Protein AF-A0AAW0WBK1-F1 (afdb_monomer)

Radius of gyration: 36.2 Å; Cα contacts (8 Å, |Δi|>4): 19; chains: 1; bounding box: 70×28×109 Å

Mean predicted aligned error: 14.18 Å

Solvent-accessible surface area (backbone atoms only — not comparable to full-atom values): 8468 Å² total; per-residue (Å²): 138,96,81,86,85,88,72,57,66,74,59,48,53,53,55,42,64,73,46,59,70,75,63,34,62,68,59,75,86,72,95,71,82,90,72,91,81,81,91,76,88,88,74,66,88,89,47,86,56,54,65,57,52,53,52,51,53,50,50,36,51,74,75,38,51,56,56,50,49,44,42,75,76,69,56,74,80,75,75,64,72,72,77,72,66,79,63,74,49,70,69,66,56,46,57,57,53,52,53,50,53,54,52,52,52,51,52,53,50,53,52,50,51,51,54,53,53,51,50,53,57,68,73,52,86,83,80,89,85,130

pLDDT: mean 79.55, std 15.07, range [40.72, 96.88]

Organism: Cherax quadricarinatus (NCBI:txid27406)

Structure (mmCIF, N/CA/C/O backbone):
data_AF-A0AAW0WBK1-F1
#
_entry.id   AF-A0AAW0WBK1-F1
#
loop_
_atom_site.group_PDB
_atom_site.id
_atom_site.type_symbol
_atom_site.label_atom_id
_atom_site.label_alt_id
_atom_site.label_comp_id
_atom_site.label_asym_id
_atom_site.label_entity_id
_atom_site.label_seq_id
_atom_site.pdbx_PDB_ins_code
_atom_site.Cartn_x
_atom_site.Cartn_y
_atom_site.Cartn_z
_atom_site.occupancy
_atom_site.B_iso_or_equiv
_atom_site.auth_seq_id
_atom_site.auth_comp_id
_atom_site.auth_asym_id
_atom_site.auth_atom_id
_atom_site.pdbx_PDB_model_num
ATOM 1 N N . GLY A 1 1 ? -14.988 9.216 6.574 1.00 50.09 1 GLY A N 1
ATOM 2 C CA . GLY A 1 1 ? -14.424 9.878 5.380 1.00 50.09 1 GLY A CA 1
ATOM 3 C C . GLY A 1 1 ? -15.377 9.675 4.221 1.00 50.09 1 GLY A C 1
ATOM 4 O O . GLY A 1 1 ? -15.853 8.562 4.069 1.00 50.09 1 GLY A O 1
ATOM 5 N N . LYS A 1 2 ? -15.717 10.738 3.482 1.00 75.69 2 LYS A N 1
ATOM 6 C CA . LYS A 1 2 ? -16.764 10.771 2.433 1.00 75.69 2 LYS A CA 1
ATOM 7 C C . LYS A 1 2 ? -16.200 11.072 1.030 1.00 75.69 2 LYS A C 1
ATOM 9 O O . LYS A 1 2 ? -16.911 11.587 0.179 1.00 75.69 2 LYS A O 1
ATOM 14 N N . TYR A 1 3 ? -14.919 10.801 0.800 1.00 82.50 3 TYR A N 1
ATOM 15 C CA . TYR A 1 3 ? -14.249 11.090 -0.466 1.00 82.50 3 TYR A CA 1
ATOM 16 C C . TYR A 1 3 ? -13.612 9.823 -1.033 1.00 82.50 3 TYR A C 1
ATOM 18 O O . TYR A 1 3 ? -13.116 8.979 -0.287 1.00 82.50 3 TYR A O 1
ATOM 26 N N . VAL A 1 4 ? -13.645 9.709 -2.356 1.00 85.31 4 VAL A N 1
ATOM 27 C CA . VAL A 1 4 ? -13.009 8.648 -3.136 1.00 85.31 4 VAL A CA 1
ATOM 28 C C . VAL A 1 4 ? -12.199 9.331 -4.224 1.00 85.31 4 VAL A C 1
ATOM 30 O O . VAL A 1 4 ? -12.658 10.301 -4.825 1.00 85.31 4 VAL A O 1
ATOM 33 N N . PHE A 1 5 ? -10.996 8.825 -4.464 1.00 85.62 5 PHE A N 1
ATOM 34 C CA . PHE A 1 5 ? -10.133 9.296 -5.536 1.00 85.62 5 PHE A CA 1
ATOM 35 C C . PHE A 1 5 ? -9.965 8.184 -6.561 1.00 85.62 5 PHE A C 1
ATOM 37 O O . PHE A 1 5 ? -9.893 7.008 -6.206 1.00 85.62 5 PHE A O 1
ATOM 44 N N . ILE A 1 6 ? -9.900 8.568 -7.831 1.00 86.75 6 ILE A N 1
ATOM 45 C CA . ILE A 1 6 ? -9.628 7.663 -8.944 1.00 86.75 6 ILE A CA 1
ATOM 46 C C . ILE A 1 6 ? -8.270 8.065 -9.500 1.00 86.75 6 ILE A C 1
ATOM 48 O O . ILE A 1 6 ? -8.035 9.238 -9.789 1.00 86.75 6 ILE A O 1
ATOM 52 N N . GLY A 1 7 ? -7.367 7.101 -9.620 1.00 84.75 7 GLY A N 1
ATOM 53 C CA . GLY A 1 7 ? -6.008 7.340 -10.077 1.00 84.75 7 GLY A CA 1
ATOM 54 C C . GLY A 1 7 ? -5.382 6.082 -10.655 1.00 84.75 7 GLY A C 1
ATOM 55 O O . GLY A 1 7 ? -5.943 4.989 -10.579 1.00 84.75 7 GLY A O 1
ATOM 56 N N . VAL A 1 8 ? -4.216 6.257 -11.268 1.00 85.06 8 VAL A N 1
ATOM 57 C CA . VAL A 1 8 ? -3.432 5.143 -11.796 1.00 85.06 8 VAL A CA 1
ATOM 58 C C . VAL A 1 8 ? -2.745 4.444 -10.627 1.00 85.06 8 VAL A C 1
ATOM 60 O O . VAL A 1 8 ? -1.933 5.065 -9.945 1.00 85.06 8 VAL A O 1
ATOM 63 N N . ASP A 1 9 ? -3.036 3.154 -10.454 1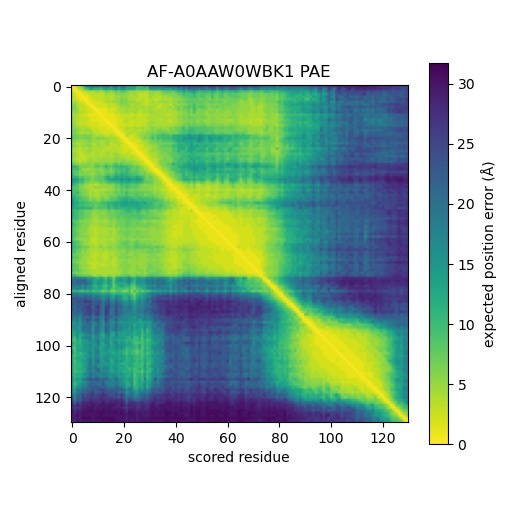.00 81.88 9 ASP A N 1
ATOM 64 C CA . ASP A 1 9 ? -2.541 2.280 -9.379 1.00 81.88 9 ASP A CA 1
ATOM 65 C C . ASP A 1 9 ? -1.079 2.555 -8.985 1.00 81.88 9 ASP A C 1
ATOM 67 O O . ASP A 1 9 ? -0.797 2.955 -7.858 1.00 81.88 9 ASP A O 1
ATOM 71 N N . VAL A 1 10 ? -0.153 2.470 -9.946 1.00 81.44 10 VAL A N 1
ATOM 72 C CA . VAL A 1 10 ? 1.285 2.642 -9.684 1.00 81.44 10 VAL A CA 1
ATOM 73 C C . VAL A 1 10 ? 1.656 4.028 -9.152 1.00 81.44 10 VAL A C 1
ATOM 75 O O . VAL A 1 10 ? 2.483 4.140 -8.248 1.00 81.44 10 VAL A O 1
ATOM 78 N N . ALA A 1 11 ? 1.050 5.089 -9.686 1.00 83.44 11 ALA A N 1
ATOM 79 C CA . ALA A 1 11 ? 1.362 6.458 -9.288 1.00 83.44 11 ALA A CA 1
ATOM 80 C C . ALA A 1 11 ? 0.712 6.783 -7.942 1.00 83.44 11 ALA A C 1
ATOM 82 O O . ALA A 1 11 ? 1.356 7.315 -7.041 1.00 83.44 11 ALA A O 1
ATOM 83 N N . THR A 1 12 ? -0.558 6.419 -7.780 1.00 85.69 12 THR A N 1
ATOM 84 C CA . THR A 1 12 ? -1.310 6.645 -6.548 1.00 85.69 12 THR A CA 1
ATOM 85 C C . THR A 1 12 ? -0.672 5.904 -5.376 1.00 85.69 12 THR A C 1
ATOM 87 O O . THR A 1 12 ? -0.452 6.514 -4.333 1.00 85.69 12 THR A O 1
ATOM 90 N N . ASN A 1 13 ? -0.274 4.643 -5.558 1.00 82.19 13 ASN A N 1
ATOM 91 C CA . ASN A 1 13 ? 0.407 3.865 -4.525 1.00 82.19 13 ASN A CA 1
ATOM 92 C C . ASN A 1 13 ? 1.776 4.477 -4.164 1.00 82.19 13 ASN A C 1
ATOM 94 O O . ASN A 1 13 ? 2.121 4.573 -2.986 1.00 82.19 13 ASN A O 1
ATOM 98 N N . TYR A 1 14 ? 2.521 4.997 -5.148 1.00 84.25 14 TYR A N 1
ATOM 99 C CA . TYR A 1 14 ? 3.769 5.729 -4.899 1.00 84.25 14 TYR A CA 1
ATOM 100 C C . TYR A 1 14 ? 3.554 6.976 -4.023 1.00 84.25 14 TYR A C 1
ATOM 102 O O . TYR A 1 14 ? 4.246 7.147 -3.018 1.00 84.25 14 TYR A O 1
ATOM 110 N N . TYR A 1 15 ? 2.560 7.813 -4.340 1.00 85.38 15 TYR A N 1
ATOM 111 C CA . TYR A 1 15 ? 2.255 9.005 -3.541 1.00 85.38 15 TYR A CA 1
ATOM 112 C C . TYR A 1 15 ? 1.738 8.659 -2.145 1.00 85.38 15 TYR A C 1
ATOM 114 O O . TYR A 1 15 ? 2.207 9.245 -1.172 1.00 85.38 15 TYR A O 1
ATOM 122 N N . ILE A 1 16 ? 0.831 7.683 -2.018 1.00 84.12 16 ILE A N 1
ATOM 123 C CA . ILE A 1 16 ? 0.313 7.221 -0.719 1.00 84.12 16 ILE A CA 1
ATOM 124 C C . ILE A 1 16 ? 1.463 6.761 0.179 1.00 84.12 16 ILE A C 1
ATOM 126 O O . ILE A 1 16 ? 1.472 7.053 1.372 1.00 84.12 16 ILE A O 1
ATOM 130 N N . ARG A 1 17 ? 2.482 6.106 -0.384 1.00 77.44 17 ARG A N 1
ATOM 131 C CA . ARG A 1 17 ? 3.673 5.707 0.375 1.00 77.44 17 ARG A CA 1
ATOM 1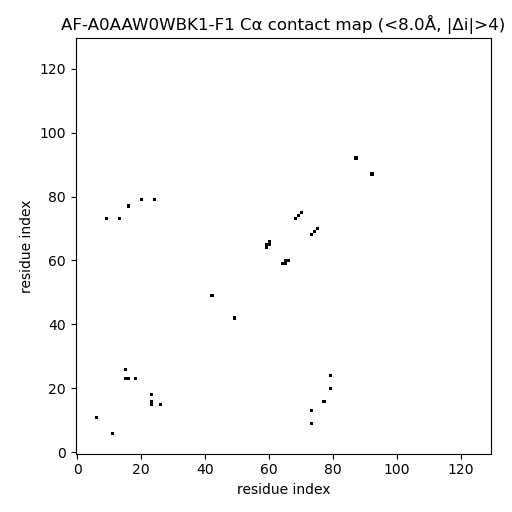32 C C . ARG A 1 17 ? 4.516 6.882 0.845 1.00 77.44 17 ARG A C 1
ATOM 134 O O . ARG A 1 17 ? 5.255 6.722 1.809 1.00 77.44 17 ARG A O 1
ATOM 141 N N . GLN A 1 18 ? 4.461 8.041 0.211 1.00 81.38 18 GLN A N 1
ATOM 142 C CA . GLN A 1 18 ? 5.221 9.198 0.679 1.00 81.38 18 GLN A CA 1
ATOM 143 C C . GLN A 1 18 ? 4.563 9.887 1.890 1.00 81.38 18 GLN A C 1
ATOM 145 O O . GLN A 1 18 ? 5.221 10.662 2.581 1.00 81.38 18 GLN A O 1
ATOM 150 N N . LEU A 1 19 ? 3.292 9.589 2.183 1.00 82.44 19 LEU A N 1
ATOM 151 C CA . LEU A 1 19 ? 2.586 10.126 3.347 1.00 82.44 19 LEU A CA 1
ATOM 152 C C . LEU A 1 19 ? 3.076 9.500 4.665 1.00 82.44 19 LEU A C 1
ATOM 154 O O . LEU A 1 19 ? 3.696 8.434 4.702 1.00 82.44 19 LEU A O 1
ATOM 158 N N . ALA A 1 20 ? 2.740 10.166 5.774 1.00 81.12 20 ALA A N 1
ATOM 159 C CA . ALA A 1 20 ? 2.915 9.619 7.113 1.00 81.12 20 ALA A CA 1
ATOM 160 C C . ALA A 1 20 ? 2.177 8.275 7.262 1.00 81.12 20 ALA A C 1
ATOM 162 O O . ALA A 1 20 ? 1.090 8.083 6.714 1.00 81.12 20 ALA A O 1
ATOM 163 N N . THR A 1 21 ? 2.752 7.357 8.042 1.00 75.88 21 THR A N 1
ATOM 164 C CA . THR A 1 21 ? 2.276 5.967 8.175 1.00 75.88 21 THR A CA 1
ATOM 165 C C . THR A 1 21 ? 0.799 5.868 8.562 1.00 75.88 21 THR A C 1
ATOM 167 O O . THR A 1 21 ? 0.073 5.069 7.979 1.00 75.88 21 THR A O 1
ATOM 170 N N . GLN A 1 22 ? 0.326 6.708 9.485 1.00 76.25 22 GLN A N 1
ATOM 171 C CA . GLN A 1 22 ? -1.074 6.708 9.924 1.00 76.25 22 GLN A CA 1
ATOM 172 C C . GLN A 1 22 ? -2.054 7.099 8.809 1.00 76.25 22 GLN A C 1
ATOM 174 O O . GLN A 1 22 ? -3.119 6.498 8.677 1.00 76.25 22 GLN A O 1
ATOM 179 N N . GLU A 1 23 ? -1.683 8.072 7.979 1.00 78.38 23 GLU A N 1
ATOM 180 C CA . GLU A 1 23 ? -2.519 8.547 6.875 1.00 78.38 23 GLU A CA 1
ATOM 181 C C . GLU A 1 23 ? -2.508 7.567 5.701 1.00 78.38 23 GLU A C 1
ATOM 183 O O . GLU A 1 23 ? -3.558 7.283 5.124 1.00 78.38 23 GLU A O 1
ATOM 188 N N . ALA A 1 24 ? -1.344 6.985 5.399 1.00 79.06 24 ALA A N 1
ATOM 189 C CA . ALA A 1 24 ? -1.196 5.978 4.355 1.00 79.06 24 ALA A CA 1
ATOM 190 C C . ALA A 1 24 ? -2.043 4.726 4.643 1.00 79.06 24 ALA A C 1
ATOM 192 O O . ALA A 1 24 ? -2.730 4.235 3.754 1.00 79.06 24 ALA A O 1
ATOM 193 N N . CYS A 1 25 ? -2.067 4.252 5.894 1.00 79.25 25 CYS A N 1
ATOM 194 C CA . CYS A 1 25 ? -2.840 3.067 6.281 1.00 79.25 25 CYS A CA 1
ATOM 195 C C . CYS A 1 25 ? -4.354 3.318 6.399 1.00 79.25 25 CYS A C 1
ATOM 197 O O . CYS A 1 25 ? -5.137 2.367 6.448 1.00 79.25 25 CYS A O 1
ATOM 199 N N . ARG A 1 26 ? -4.790 4.584 6.450 1.00 80.19 26 ARG A N 1
ATOM 200 C CA . ARG A 1 26 ? -6.215 4.946 6.418 1.00 80.19 26 ARG A CA 1
ATOM 201 C C . ARG A 1 26 ? -6.799 4.822 5.011 1.00 80.19 26 ARG A C 1
ATOM 203 O O . ARG A 1 26 ? -8.000 4.590 4.867 1.00 80.19 26 ARG A O 1
ATOM 210 N N . VAL A 1 27 ? -5.968 4.986 3.985 1.00 80.38 27 VAL A N 1
ATOM 211 C CA . VAL A 1 27 ? -6.368 4.807 2.591 1.00 80.38 27 VAL A CA 1
ATOM 212 C C . VAL A 1 27 ? -6.416 3.313 2.289 1.00 80.38 27 VAL A C 1
ATOM 214 O O . VAL A 1 27 ? -5.434 2.599 2.465 1.00 80.38 27 VAL A O 1
ATOM 217 N N . LYS A 1 28 ? -7.577 2.833 1.843 1.00 78.06 28 LYS A N 1
ATOM 218 C CA . LYS A 1 28 ? -7.758 1.449 1.403 1.00 78.06 28 LYS A CA 1
ATOM 219 C C . LYS A 1 28 ? -7.985 1.422 -0.095 1.00 78.06 28 LYS A C 1
ATOM 221 O O . LYS A 1 28 ? -8.850 2.135 -0.604 1.00 78.06 28 LYS A O 1
ATOM 226 N N . GLU A 1 29 ? -7.220 0.585 -0.777 1.00 78.00 29 GLU A N 1
ATOM 227 C CA . GLU A 1 29 ? -7.453 0.277 -2.181 1.00 78.00 29 GLU A CA 1
ATOM 228 C C . GLU A 1 29 ? -8.706 -0.602 -2.296 1.00 78.00 29 GLU A C 1
ATOM 230 O O . GLU A 1 29 ? -8.910 -1.543 -1.523 1.00 78.00 29 GLU A O 1
ATOM 235 N N . LEU A 1 30 ? -9.584 -0.252 -3.232 1.00 79.19 30 LEU A N 1
ATOM 236 C CA . LEU A 1 30 ? -10.779 -1.031 -3.535 1.00 79.19 30 LEU A CA 1
ATOM 237 C C . LEU A 1 30 ? -10.367 -2.282 -4.328 1.00 79.19 30 LEU A C 1
ATOM 239 O O . LEU A 1 30 ? -9.542 -2.172 -5.238 1.00 79.19 30 LEU A O 1
ATOM 243 N N . PRO A 1 31 ? -10.926 -3.466 -4.026 1.00 72.94 31 PRO A N 1
ATOM 244 C CA . PRO A 1 31 ? -10.587 -4.679 -4.753 1.00 72.94 31 PRO A CA 1
ATOM 245 C C . PRO A 1 31 ? -11.124 -4.605 -6.189 1.00 72.94 31 PRO A C 1
ATOM 247 O O . PRO A 1 31 ? -12.327 -4.705 -6.420 1.00 72.94 31 PRO A O 1
ATOM 250 N N . GLY A 1 32 ? -10.223 -4.451 -7.159 1.00 70.75 32 GLY A N 1
ATOM 251 C CA . GLY A 1 32 ? -10.557 -4.507 -8.582 1.00 70.75 32 GLY A CA 1
ATOM 252 C C . GLY A 1 32 ? -9.652 -3.644 -9.456 1.00 70.75 32 GLY A C 1
ATOM 253 O O . GLY A 1 32 ? -9.279 -2.533 -9.092 1.00 70.75 32 GLY A O 1
ATOM 254 N N . LYS A 1 33 ? -9.320 -4.143 -10.653 1.00 73.62 33 LYS A N 1
ATOM 255 C CA . LYS A 1 33 ? -8.703 -3.334 -11.714 1.00 73.62 33 LYS A CA 1
ATOM 256 C C . LYS A 1 33 ? -9.799 -2.808 -12.630 1.00 73.62 33 LYS A C 1
ATOM 258 O O . LYS A 1 33 ? -10.242 -3.510 -13.531 1.00 73.62 33 LYS A O 1
ATOM 263 N N . TYR A 1 34 ? -10.234 -1.578 -12.379 1.00 75.62 34 TYR A N 1
ATOM 264 C CA . TYR A 1 34 ? -11.300 -0.934 -13.155 1.00 75.62 34 TYR A CA 1
ATOM 265 C C . TYR A 1 34 ? -10.803 -0.352 -14.483 1.00 75.62 34 TYR A C 1
ATOM 267 O O . TYR A 1 34 ? -11.566 -0.238 -15.435 1.00 75.62 34 TYR A O 1
ATOM 275 N N . LEU A 1 35 ? -9.514 -0.009 -14.556 1.00 76.19 35 LEU A N 1
ATOM 276 C CA . LEU A 1 35 ? -8.866 0.507 -15.756 1.00 76.19 35 LEU A CA 1
ATOM 277 C C . LEU A 1 35 ? -7.715 -0.424 -16.130 1.00 76.19 35 LEU A C 1
ATOM 279 O O . LEU A 1 35 ? -6.735 -0.549 -15.394 1.00 76.19 35 LEU A O 1
ATOM 283 N N . MET A 1 36 ? -7.839 -1.087 -17.278 1.00 70.00 36 MET A N 1
ATOM 284 C CA . MET A 1 36 ? -6.726 -1.814 -17.878 1.00 70.00 36 MET A CA 1
ATOM 285 C C . MET A 1 36 ? -5.925 -0.850 -18.745 1.00 70.00 36 MET A C 1
ATOM 287 O O . MET A 1 36 ? -6.402 -0.367 -19.766 1.00 70.00 36 MET A O 1
ATOM 291 N N . GLY A 1 37 ? -4.705 -0.557 -18.310 1.00 71.31 37 GLY A N 1
ATOM 292 C CA . GLY A 1 37 ? -3.772 0.303 -19.022 1.00 71.31 37 GLY A CA 1
ATOM 293 C C . GLY A 1 37 ? -2.345 -0.191 -18.833 1.00 71.31 37 GLY A C 1
ATOM 294 O O . GLY A 1 37 ? -2.017 -0.803 -17.816 1.00 71.31 37 GLY A O 1
ATOM 295 N N . GLY A 1 38 ? -1.506 0.060 -19.833 1.00 77.62 38 GLY A N 1
ATOM 296 C CA . GLY A 1 38 ? -0.082 -0.250 -19.809 1.00 77.62 38 GLY A CA 1
ATOM 297 C C . GLY A 1 38 ? 0.738 0.973 -20.198 1.00 77.62 38 GLY A C 1
ATOM 298 O O . GLY A 1 38 ? 0.276 1.826 -20.953 1.00 77.62 38 GLY A O 1
ATOM 299 N N . VAL A 1 39 ? 1.962 1.049 -19.683 1.00 83.38 39 VAL A N 1
ATOM 300 C CA . VAL A 1 39 ? 2.937 2.054 -20.114 1.00 83.38 39 VAL A CA 1
ATOM 301 C C . VAL A 1 39 ? 3.683 1.505 -21.327 1.00 83.38 39 VAL A C 1
ATOM 303 O O . VAL A 1 39 ? 4.148 0.365 -21.307 1.00 83.38 39 VAL A O 1
ATOM 306 N N . ALA A 1 40 ? 3.793 2.315 -22.376 1.00 86.12 40 ALA A N 1
ATOM 307 C CA . ALA A 1 40 ? 4.515 1.983 -23.597 1.00 86.12 40 ALA A CA 1
ATOM 308 C C . ALA A 1 40 ? 5.493 3.103 -23.960 1.00 86.12 40 ALA A C 1
ATOM 310 O O . ALA A 1 40 ? 5.307 4.259 -23.580 1.00 86.12 40 ALA A O 1
ATOM 311 N N . ILE A 1 41 ? 6.536 2.751 -24.707 1.00 88.88 41 ILE A N 1
ATOM 312 C CA . ILE A 1 41 ? 7.510 3.713 -25.223 1.00 88.88 41 ILE A CA 1
ATOM 313 C C . ILE A 1 41 ? 6.985 4.226 -26.566 1.00 88.88 41 ILE A C 1
ATOM 315 O O . ILE A 1 41 ? 6.769 3.446 -27.492 1.00 88.88 41 ILE A O 1
ATOM 319 N N . GLY A 1 42 ? 6.758 5.536 -26.668 1.00 89.94 42 GLY A N 1
ATOM 320 C CA . GLY A 1 42 ? 6.356 6.181 -27.917 1.00 89.94 42 GLY A CA 1
ATOM 321 C C . GLY A 1 42 ? 7.562 6.461 -28.813 1.00 89.94 42 GLY A C 1
ATOM 322 O O . GLY A 1 42 ? 8.535 7.060 -28.363 1.00 89.94 42 GLY A O 1
ATOM 323 N N . LEU A 1 43 ? 7.495 6.051 -30.081 1.00 92.06 43 LEU A N 1
ATOM 324 C CA . LEU A 1 43 ? 8.475 6.398 -31.116 1.00 92.06 43 LEU A CA 1
ATOM 325 C C . LEU A 1 43 ? 7.792 7.151 -32.261 1.00 92.06 43 LEU A C 1
ATOM 327 O O . LEU A 1 43 ? 6.593 6.988 -32.493 1.00 92.06 43 LEU A O 1
ATOM 331 N N . GLN A 1 44 ? 8.571 7.946 -33.004 1.00 93.69 44 GLN A N 1
ATOM 332 C CA . GLN A 1 44 ? 8.087 8.616 -34.210 1.00 93.69 44 GLN A CA 1
ATOM 333 C C . GLN A 1 44 ? 7.512 7.599 -35.207 1.00 93.69 44 GLN A C 1
ATOM 335 O O . GLN A 1 44 ? 8.038 6.491 -35.371 1.00 93.69 44 GLN A O 1
ATOM 340 N N . HIS A 1 45 ? 6.432 7.992 -35.885 1.00 86.38 45 HIS A N 1
ATOM 341 C CA . HIS A 1 45 ? 5.810 7.178 -36.923 1.00 86.38 45 HIS A CA 1
ATOM 342 C C . HIS A 1 45 ? 6.850 6.798 -37.994 1.00 86.38 45 HIS A C 1
ATOM 344 O O . HIS A 1 45 ? 7.578 7.657 -38.483 1.00 86.38 45 HIS A O 1
ATOM 350 N N . ASN A 1 46 ? 6.920 5.507 -38.338 1.00 88.94 46 ASN A N 1
ATOM 351 C CA . ASN A 1 46 ? 7.895 4.922 -39.270 1.00 88.94 46 ASN A CA 1
ATOM 352 C C . ASN A 1 46 ? 9.382 5.033 -38.857 1.00 88.94 46 ASN A C 1
ATOM 354 O O . ASN A 1 46 ? 10.272 4.980 -39.702 1.00 88.94 46 ASN A O 1
ATOM 358 N N . SER A 1 47 ? 9.677 5.157 -37.559 1.00 89.81 47 SER A N 1
ATOM 359 C CA . SER A 1 47 ? 11.061 5.092 -37.083 1.00 89.81 47 SER A CA 1
ATOM 360 C C . SER A 1 47 ? 11.682 3.708 -37.351 1.00 89.81 47 SER A C 1
ATOM 362 O O . SER A 1 47 ? 11.091 2.692 -36.958 1.00 89.81 47 SER A O 1
ATOM 364 N N . PRO A 1 48 ? 12.899 3.633 -37.926 1.00 90.69 48 PRO A N 1
ATOM 365 C CA . PRO A 1 48 ? 13.593 2.363 -38.150 1.00 90.69 48 PRO A CA 1
ATOM 366 C C . PRO A 1 48 ? 13.948 1.647 -36.836 1.00 90.69 48 PRO A C 1
ATOM 368 O O . PRO A 1 48 ? 14.144 0.433 -36.819 1.00 90.69 48 PRO A O 1
ATOM 371 N N . PHE A 1 49 ? 13.979 2.371 -35.712 1.00 91.94 49 PHE A N 1
ATOM 372 C CA . PHE A 1 49 ? 14.348 1.826 -34.406 1.00 91.94 49 PHE A CA 1
ATOM 373 C C . PHE A 1 49 ? 13.220 1.062 -33.708 1.00 91.94 49 PHE A C 1
ATOM 375 O O . PHE A 1 49 ? 13.483 0.353 -32.739 1.00 91.94 49 PHE A O 1
ATOM 382 N N . ARG A 1 50 ? 11.976 1.144 -34.198 1.00 91.31 50 ARG A N 1
ATOM 383 C CA . ARG A 1 50 ? 10.813 0.516 -33.552 1.00 91.31 50 ARG A CA 1
ATOM 384 C C . ARG A 1 50 ? 11.020 -0.972 -33.271 1.00 91.31 50 ARG A C 1
ATOM 386 O O . ARG A 1 50 ? 10.832 -1.407 -32.143 1.00 91.31 50 ARG A O 1
ATOM 393 N N . ARG A 1 51 ? 11.514 -1.728 -34.257 1.00 90.44 51 ARG A N 1
ATOM 394 C CA . ARG A 1 51 ? 11.772 -3.171 -34.100 1.00 90.44 51 ARG A CA 1
ATOM 395 C C . ARG A 1 51 ? 12.837 -3.475 -33.045 1.00 90.44 51 ARG A C 1
ATOM 397 O O . ARG A 1 51 ? 12.730 -4.471 -32.339 1.00 90.44 51 ARG A O 1
ATOM 404 N N . ILE A 1 52 ? 13.854 -2.620 -32.937 1.00 93.81 52 ILE A N 1
ATOM 405 C CA . ILE A 1 52 ? 14.949 -2.785 -31.974 1.00 93.81 52 ILE A CA 1
ATOM 406 C C . ILE A 1 52 ? 14.430 -2.548 -30.551 1.00 93.81 52 ILE A C 1
ATOM 408 O O . ILE A 1 52 ? 14.705 -3.343 -29.649 1.00 93.81 52 ILE A O 1
ATOM 412 N N . PHE A 1 53 ? 13.635 -1.495 -30.347 1.00 93.62 53 PHE A N 1
ATOM 413 C CA . PHE A 1 53 ? 13.018 -1.214 -29.050 1.00 93.62 53 PHE A CA 1
ATOM 414 C C . PHE A 1 53 ? 12.000 -2.284 -28.652 1.00 93.62 53 PHE A C 1
ATOM 416 O O . PHE A 1 53 ? 12.058 -2.769 -27.526 1.00 93.62 53 PHE A O 1
ATOM 423 N N . ASP A 1 54 ? 11.145 -2.726 -29.574 1.00 91.69 54 ASP A N 1
ATOM 424 C CA . ASP A 1 54 ? 10.161 -3.778 -29.299 1.00 91.69 54 ASP A CA 1
ATOM 425 C C . ASP A 1 54 ? 10.850 -5.093 -28.893 1.00 91.69 54 ASP A C 1
ATOM 427 O O . ASP A 1 54 ? 10.537 -5.669 -27.849 1.00 91.69 54 ASP A O 1
ATOM 431 N N . HIS A 1 55 ? 11.858 -5.529 -29.658 1.00 94.69 55 HIS A N 1
ATOM 432 C CA . HIS A 1 55 ? 12.605 -6.753 -29.362 1.00 94.69 55 HIS A CA 1
ATOM 433 C C . HIS A 1 55 ? 13.389 -6.657 -28.045 1.00 94.69 55 HIS A C 1
ATOM 435 O O . HIS A 1 55 ? 13.389 -7.589 -27.241 1.00 94.69 55 HIS A O 1
ATOM 441 N N . SER A 1 56 ? 14.057 -5.528 -27.792 1.00 93.81 56 SER A N 1
ATOM 442 C CA . SER A 1 56 ? 14.805 -5.338 -26.544 1.00 93.81 56 SER A CA 1
ATOM 443 C C . SER A 1 56 ? 13.883 -5.280 -25.325 1.00 93.81 56 SER A C 1
ATOM 445 O O . SER A 1 56 ? 14.197 -5.895 -24.306 1.00 93.81 56 SER A O 1
ATOM 447 N N . LEU A 1 57 ? 12.722 -4.628 -25.426 1.00 94.06 57 LEU A N 1
ATOM 448 C CA . LEU A 1 57 ? 11.733 -4.574 -24.351 1.00 94.06 57 LEU A CA 1
ATOM 449 C C . LEU A 1 57 ? 11.146 -5.952 -24.048 1.00 94.06 57 LEU A C 1
ATOM 451 O O . LEU A 1 57 ? 10.989 -6.311 -22.879 1.00 94.06 57 LEU A O 1
ATOM 455 N N . GLN A 1 58 ? 10.865 -6.740 -25.084 1.00 93.62 58 GLN A N 1
ATOM 456 C CA . GLN A 1 58 ? 10.395 -8.109 -24.922 1.00 93.62 58 GLN A CA 1
ATOM 457 C C . GLN A 1 58 ? 11.452 -8.983 -24.241 1.00 93.62 58 GLN A 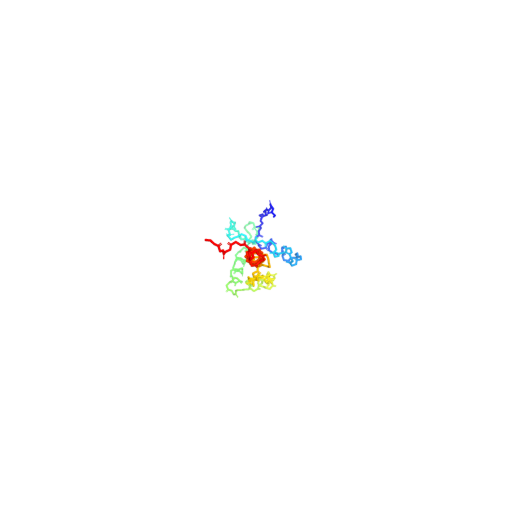C 1
ATOM 459 O O . GLN A 1 58 ? 11.151 -9.621 -23.233 1.00 93.62 58 GLN A O 1
ATOM 464 N N . ARG A 1 59 ? 12.714 -8.900 -24.676 1.00 96.00 59 ARG A N 1
ATOM 465 C CA . ARG A 1 59 ? 13.822 -9.608 -24.027 1.00 96.00 59 ARG A CA 1
ATOM 466 C C . ARG A 1 59 ? 14.003 -9.189 -22.566 1.00 96.00 59 ARG A C 1
ATOM 468 O O . ARG A 1 59 ? 14.190 -10.043 -21.708 1.00 96.00 59 ARG A O 1
ATOM 475 N N . MET A 1 60 ? 13.907 -7.892 -22.254 1.00 94.94 60 MET A N 1
ATOM 476 C CA . MET A 1 60 ? 13.969 -7.380 -20.875 1.00 94.94 60 MET A CA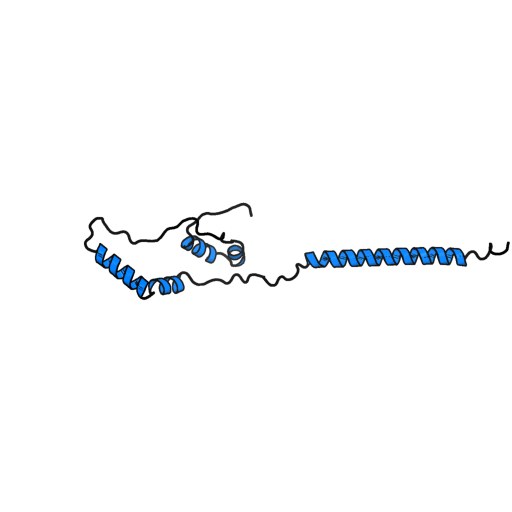 1
ATOM 477 C C . MET A 1 60 ? 12.829 -7.909 -19.994 1.00 94.94 60 MET A C 1
ATOM 479 O O . MET A 1 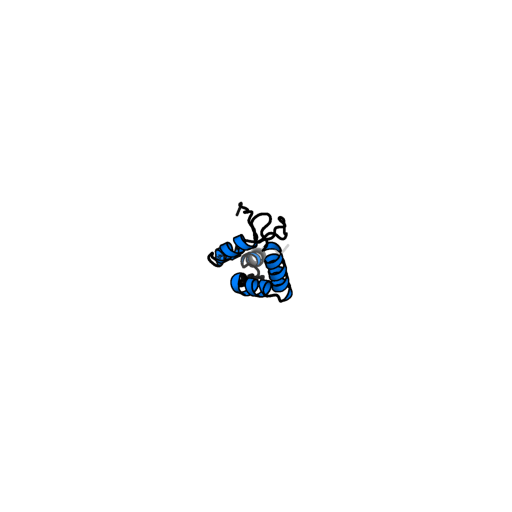60 ? 13.017 -8.094 -18.788 1.00 94.94 60 MET A O 1
ATOM 483 N N . ARG A 1 61 ? 11.651 -8.157 -20.577 1.00 92.56 61 ARG A N 1
ATOM 484 C CA . ARG A 1 61 ? 10.520 -8.785 -19.886 1.00 92.56 61 ARG A CA 1
ATOM 485 C C . ARG A 1 61 ? 10.768 -10.271 -19.642 1.00 92.56 61 ARG A C 1
ATOM 487 O O . ARG A 1 61 ? 10.549 -10.724 -18.525 1.00 92.56 61 ARG A O 1
ATOM 494 N N . GLU A 1 62 ? 11.250 -10.995 -20.647 1.00 95.50 62 GLU A N 1
ATOM 495 C CA . GLU A 1 62 ? 11.529 -12.438 -20.580 1.00 95.50 62 GLU A CA 1
ATOM 496 C C . GLU A 1 62 ? 12.590 -12.774 -19.530 1.00 95.50 62 GLU A C 1
ATOM 498 O O . GLU A 1 62 ? 12.404 -13.688 -18.734 1.00 95.50 62 GLU A O 1
ATOM 503 N N . VAL A 1 63 ? 13.665 -11.985 -19.453 1.00 96.44 63 VAL A N 1
ATOM 504 C CA . VAL A 1 63 ? 14.705 -12.160 -18.421 1.00 96.44 63 VAL A CA 1
ATOM 505 C C . VAL A 1 63 ? 14.279 -11.642 -17.040 1.00 96.44 63 VAL A C 1
ATOM 507 O O . VAL A 1 63 ? 15.045 -11.724 -16.084 1.00 96.44 63 VAL A O 1
ATOM 510 N N . GLY A 1 64 ? 13.086 -11.051 -16.920 1.00 93.75 64 GLY A N 1
ATOM 511 C CA . GLY A 1 64 ? 12.565 -10.518 -15.661 1.00 93.75 64 GLY A CA 1
ATOM 512 C C . GLY A 1 64 ? 13.241 -9.231 -15.175 1.00 93.75 64 GLY A C 1
ATOM 513 O O . GLY A 1 64 ? 13.009 -8.822 -14.035 1.00 93.75 64 GLY A O 1
ATOM 514 N N . LEU A 1 65 ? 14.036 -8.549 -16.009 1.00 94.94 65 LEU A N 1
ATOM 515 C CA . LEU A 1 65 ? 14.713 -7.301 -15.630 1.00 94.94 65 LEU A CA 1
ATOM 516 C C . LEU A 1 65 ? 13.698 -6.220 -15.240 1.00 94.94 65 LEU A C 1
ATOM 518 O O . LEU A 1 65 ? 13.884 -5.527 -14.242 1.00 94.94 65 LEU A O 1
ATOM 522 N N . LEU A 1 66 ? 12.590 -6.131 -15.983 1.00 91.00 66 LEU A N 1
ATOM 523 C CA . LEU A 1 66 ? 11.486 -5.219 -15.670 1.00 91.00 66 LEU A CA 1
ATOM 524 C C . LEU A 1 66 ? 10.854 -5.524 -14.310 1.00 91.00 66 LEU A C 1
ATOM 526 O O . LEU A 1 66 ? 10.541 -4.603 -13.562 1.00 91.00 66 LEU A O 1
ATOM 530 N N . ASN A 1 67 ? 10.708 -6.806 -13.965 1.00 90.50 67 ASN A N 1
ATOM 531 C CA . ASN A 1 67 ? 10.179 -7.199 -12.664 1.00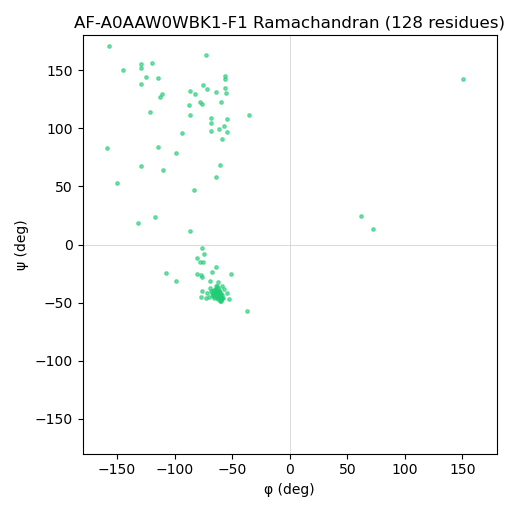 90.50 67 ASN A CA 1
ATOM 532 C C . ASN A 1 67 ? 11.151 -6.800 -11.549 1.00 90.50 67 ASN A C 1
ATOM 534 O O . ASN A 1 67 ? 10.744 -6.203 -10.561 1.00 90.50 67 ASN A O 1
ATOM 538 N N . ARG A 1 68 ? 12.454 -7.033 -11.731 1.00 92.12 68 ARG A N 1
ATOM 539 C CA . ARG A 1 68 ? 13.473 -6.605 -10.766 1.00 92.12 68 ARG A CA 1
ATOM 540 C C . ARG A 1 68 ? 13.456 -5.092 -10.553 1.00 92.12 68 ARG A C 1
ATOM 542 O O . ARG A 1 68 ? 13.448 -4.655 -9.410 1.00 92.12 68 ARG A O 1
ATOM 549 N N . LEU A 1 69 ? 13.399 -4.308 -11.629 1.00 90.31 69 LEU A N 1
ATOM 550 C CA . LEU A 1 69 ? 13.273 -2.850 -11.563 1.00 90.31 69 LEU A CA 1
ATOM 551 C C . LEU A 1 69 ? 12.009 -2.440 -10.798 1.00 90.31 69 LEU A C 1
ATOM 553 O O . LEU A 1 69 ? 12.085 -1.606 -9.899 1.00 90.31 69 LEU A O 1
ATOM 557 N N . ALA A 1 70 ? 10.868 -3.064 -11.093 1.00 87.31 70 ALA A N 1
ATOM 558 C CA . ALA A 1 70 ? 9.631 -2.807 -10.366 1.00 87.31 70 ALA A CA 1
ATOM 559 C C . ALA A 1 70 ? 9.775 -3.130 -8.870 1.00 87.31 70 ALA A C 1
ATOM 561 O O . ALA A 1 70 ? 9.365 -2.341 -8.027 1.00 87.31 70 ALA A O 1
ATOM 562 N N . LEU A 1 71 ? 10.415 -4.241 -8.512 1.00 86.31 71 LEU A N 1
ATOM 563 C CA . LEU A 1 71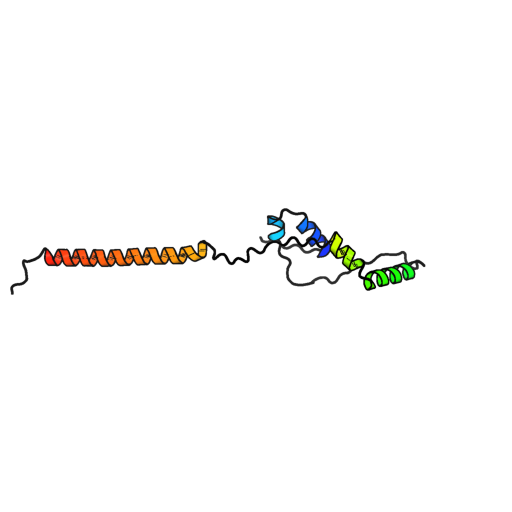 ? 10.638 -4.595 -7.113 1.00 86.31 71 LEU A CA 1
ATOM 564 C C . LEU A 1 71 ? 11.574 -3.599 -6.413 1.00 86.31 71 LEU A C 1
ATOM 566 O O . LEU A 1 71 ? 11.285 -3.162 -5.308 1.00 86.31 71 LEU A O 1
ATOM 570 N N . THR A 1 72 ? 12.665 -3.193 -7.059 1.00 87.31 72 THR A N 1
ATOM 571 C CA . THR A 1 72 ? 13.640 -2.269 -6.465 1.00 87.31 72 THR A CA 1
ATOM 572 C C . THR A 1 72 ? 13.078 -0.861 -6.273 1.00 87.31 72 THR A C 1
ATOM 574 O O . THR A 1 72 ? 13.342 -0.241 -5.248 1.00 87.31 72 THR A O 1
ATOM 577 N N . TRP A 1 73 ? 12.302 -0.357 -7.235 1.00 83.56 73 TRP A N 1
ATOM 578 C CA . TRP A 1 73 ? 11.832 1.032 -7.222 1.00 83.56 73 TRP A CA 1
ATOM 579 C C . TRP A 1 73 ? 10.405 1.196 -6.686 1.00 83.56 73 TRP A C 1
ATOM 581 O O . TRP A 1 73 ? 10.099 2.224 -6.089 1.00 83.56 73 TRP A O 1
ATOM 591 N N . LEU A 1 74 ? 9.525 0.207 -6.879 1.00 78.25 74 LEU A N 1
ATOM 592 C CA . LEU A 1 74 ? 8.119 0.266 -6.455 1.00 78.25 74 LEU A CA 1
ATOM 593 C C . LEU A 1 74 ? 7.826 -0.635 -5.239 1.00 78.25 74 LEU A C 1
ATOM 595 O O . LEU A 1 74 ? 6.883 -0.359 -4.488 1.00 78.25 74 LEU A O 1
ATOM 599 N N . LYS A 1 75 ? 8.604 -1.701 -4.987 1.00 64.19 75 LYS A N 1
ATOM 600 C CA . LYS A 1 75 ? 8.342 -2.636 -3.877 1.00 64.19 75 LYS A CA 1
ATOM 601 C C . LYS A 1 75 ? 9.192 -2.350 -2.639 1.00 64.19 75 LYS A C 1
ATOM 603 O O . LYS A 1 75 ? 10.094 -3.092 -2.284 1.00 64.19 75 LYS A O 1
ATOM 608 N N . THR A 1 76 ? 8.759 -1.341 -1.895 1.00 58.03 76 THR A N 1
ATOM 609 C CA . THR A 1 76 ? 8.841 -1.357 -0.428 1.00 58.03 76 THR A CA 1
ATOM 610 C C . THR A 1 76 ? 7.416 -1.375 0.089 1.00 58.03 76 THR A C 1
ATOM 612 O O . THR A 1 76 ? 6.821 -0.318 0.312 1.00 58.03 76 THR A O 1
ATOM 615 N N . GLU A 1 77 ? 6.819 -2.568 0.163 1.00 57.75 77 GLU A N 1
ATOM 616 C CA . GLU A 1 77 ? 5.561 -2.756 0.886 1.00 57.75 77 GLU A CA 1
ATOM 617 C C . GLU A 1 77 ? 5.813 -2.291 2.317 1.00 57.75 77 GLU A C 1
ATOM 619 O O . GLU A 1 77 ? 6.456 -2.978 3.108 1.00 57.75 77 GLU A O 1
ATOM 624 N N . ARG A 1 78 ? 5.343 -1.086 2.655 1.00 58.28 78 ARG A N 1
ATOM 625 C CA . ARG A 1 78 ? 5.136 -0.779 4.059 1.00 58.28 78 ARG A CA 1
ATOM 626 C C . ARG A 1 78 ? 3.988 -1.673 4.467 1.00 58.28 78 ARG A C 1
ATOM 628 O O . ARG A 1 78 ? 2.847 -1.428 4.086 1.00 58.28 78 ARG A O 1
ATOM 635 N N . SER A 1 79 ? 4.314 -2.735 5.189 1.00 57.28 79 SER A N 1
ATOM 636 C CA . SER A 1 79 ? 3.342 -3.471 5.969 1.00 57.28 79 SER A CA 1
ATOM 637 C C . SER A 1 79 ? 2.747 -2.465 6.947 1.00 57.28 79 SER A C 1
ATOM 639 O O . SER A 1 79 ? 3.296 -2.222 8.020 1.00 57.28 79 SER A O 1
ATOM 641 N N . CYS A 1 80 ? 1.654 -1.817 6.542 1.00 64.69 80 CYS A N 1
ATOM 642 C CA . CYS A 1 80 ? 0.670 -1.329 7.484 1.00 64.69 80 CYS A CA 1
ATOM 643 C C . CYS A 1 80 ? 0.317 -2.566 8.276 1.00 64.69 80 CYS A C 1
ATOM 645 O O . CYS A 1 80 ? -0.407 -3.403 7.747 1.00 64.69 80 CYS A O 1
ATOM 647 N N . THR A 1 81 ? 0.933 -2.757 9.444 1.00 57.28 81 THR A N 1
ATOM 648 C CA . THR A 1 81 ? 0.604 -3.874 10.312 1.00 57.28 81 THR A CA 1
ATOM 649 C C . THR A 1 81 ? -0.891 -3.738 10.502 1.00 57.28 81 THR A C 1
ATOM 651 O O . THR A 1 81 ? -1.320 -2.750 11.114 1.00 57.28 81 THR A O 1
ATOM 654 N N . PRO A 1 82 ? -1.714 -4.616 9.902 1.00 54.16 82 PRO A N 1
ATOM 655 C CA . PRO A 1 82 ? -3.100 -4.587 10.267 1.00 54.16 82 PRO A CA 1
ATOM 656 C C . PRO A 1 82 ? -3.035 -4.878 11.759 1.00 54.16 82 PRO A C 1
ATOM 658 O O . PRO A 1 82 ? -2.423 -5.867 12.173 1.00 54.16 82 PRO A O 1
ATOM 661 N N . GLY A 1 83 ? -3.576 -3.989 12.584 1.00 49.84 83 GLY A N 1
ATOM 662 C CA . GLY A 1 83 ? -3.912 -4.318 13.962 1.00 49.84 83 GLY A CA 1
ATOM 663 C C . GLY A 1 83 ? -5.007 -5.386 13.947 1.00 49.84 83 GLY A C 1
ATOM 664 O O . GLY A 1 83 ? -6.108 -5.146 14.407 1.00 49.84 83 GLY A O 1
ATOM 665 N N . ASN A 1 84 ? -4.721 -6.527 13.316 1.00 46.38 84 ASN A N 1
ATOM 666 C CA . ASN A 1 84 ? -5.503 -7.745 13.236 1.00 46.38 84 ASN A CA 1
ATOM 667 C C . ASN A 1 84 ? -5.188 -8.642 14.433 1.00 46.38 84 ASN A C 1
ATOM 669 O O . ASN A 1 84 ? -5.652 -9.776 14.495 1.00 46.38 84 ASN A O 1
ATOM 673 N N . THR A 1 85 ? -4.488 -8.124 15.444 1.00 41.81 85 THR A N 1
ATOM 674 C CA . THR A 1 85 ? -4.973 -8.409 16.783 1.00 41.81 85 THR A CA 1
ATOM 675 C C . THR A 1 85 ? -6.364 -7.802 16.827 1.00 41.81 85 THR A C 1
ATOM 677 O O . THR A 1 85 ? -6.526 -6.594 16.985 1.00 41.81 85 THR A O 1
ATOM 680 N N . VAL A 1 86 ? -7.375 -8.647 16.638 1.00 50.00 86 VAL A N 1
ATOM 681 C CA . VAL A 1 86 ? -8.729 -8.410 17.134 1.00 50.00 86 VAL A CA 1
ATOM 682 C C . VAL A 1 86 ? -8.588 -8.321 18.655 1.00 50.00 86 VAL A C 1
ATOM 684 O O . VAL A 1 86 ? -8.899 -9.235 19.407 1.00 50.00 86 VAL A O 1
ATOM 687 N N . SER A 1 87 ? -7.947 -7.255 19.121 1.00 48.25 87 SER A N 1
ATOM 688 C CA . SER A 1 87 ? -7.945 -6.850 20.502 1.00 48.25 87 SER A CA 1
ATOM 689 C C . SER A 1 87 ? -9.380 -6.433 20.684 1.00 48.25 87 SER A C 1
ATOM 691 O O . SER A 1 87 ? -9.750 -5.363 20.198 1.00 48.25 87 SER A O 1
ATOM 693 N N . ALA A 1 88 ? -10.188 -7.347 21.237 1.00 53.09 88 ALA A N 1
ATOM 694 C CA . ALA A 1 88 ? -11.561 -7.090 21.638 1.00 53.09 88 ALA A CA 1
ATOM 695 C C . ALA A 1 88 ? -11.591 -5.661 22.160 1.00 53.09 88 ALA A C 1
ATOM 697 O O . ALA A 1 88 ? -10.863 -5.328 23.105 1.00 53.09 88 ALA A O 1
ATOM 698 N N . SER A 1 89 ? -12.266 -4.787 21.413 1.00 59.38 89 SER A N 1
ATOM 699 C CA . SER A 1 89 ? -12.181 -3.360 21.680 1.00 59.38 89 SER A CA 1
ATOM 700 C C . SER A 1 89 ? -12.600 -3.187 23.135 1.00 59.38 89 SER A C 1
ATOM 702 O O . SER A 1 89 ? -13.574 -3.812 23.552 1.00 59.38 89 SER A O 1
ATOM 704 N N . MET A 1 90 ? -11.887 -2.397 23.944 1.00 58.75 90 MET A N 1
ATOM 705 C CA . MET A 1 90 ? -12.268 -2.190 25.356 1.00 58.75 90 MET A CA 1
ATOM 706 C C . MET A 1 90 ? -13.752 -1.789 25.494 1.00 58.75 90 MET A C 1
ATOM 708 O O . MET A 1 90 ? -14.394 -2.073 26.504 1.00 58.75 90 MET A O 1
ATOM 712 N N . LEU A 1 91 ? -14.306 -1.199 24.430 1.00 65.00 91 LEU A N 1
ATOM 713 C CA . LEU A 1 91 ? -15.720 -0.910 24.249 1.00 65.00 91 LEU A CA 1
ATOM 714 C C . LEU A 1 91 ? -16.630 -2.156 24.298 1.00 65.00 91 LEU A C 1
ATOM 716 O O . LEU A 1 91 ? -17.671 -2.115 24.943 1.00 65.00 91 LEU A O 1
ATOM 720 N N . GLU A 1 92 ? -16.256 -3.266 23.663 1.00 68.50 92 GLU A N 1
ATOM 721 C CA . GLU A 1 92 ? -17.053 -4.503 23.644 1.00 68.50 92 GLU A CA 1
ATOM 722 C C . GLU A 1 92 ? -17.077 -5.180 25.021 1.00 68.50 92 GLU A C 1
ATOM 724 O O . GLU A 1 92 ? -18.120 -5.657 25.467 1.00 68.50 92 GLU A O 1
ATOM 729 N N . LEU A 1 93 ? -15.955 -5.144 25.745 1.00 77.69 93 LEU A N 1
ATOM 730 C CA . LEU A 1 93 ? -15.868 -5.666 27.112 1.00 77.69 93 LEU A CA 1
ATOM 731 C C . LEU A 1 93 ? -16.663 -4.812 28.110 1.00 77.69 93 LEU A C 1
ATOM 733 O O . LEU A 1 93 ? -17.220 -5.343 29.071 1.00 77.69 93 LEU A O 1
ATOM 737 N N . SER A 1 94 ? -16.768 -3.500 27.870 1.00 79.88 94 SER A N 1
ATOM 738 C CA . SER A 1 94 ? -17.484 -2.580 28.762 1.00 79.88 94 SER A CA 1
ATOM 739 C C . SER A 1 94 ? -18.956 -2.955 28.956 1.00 79.88 94 SER A C 1
ATOM 741 O O . SER A 1 94 ? -19.469 -2.866 30.071 1.00 79.88 94 SER A O 1
ATOM 743 N N . ALA A 1 95 ? -19.618 -3.465 27.913 1.00 85.50 95 ALA A N 1
ATOM 744 C CA . ALA A 1 95 ? -21.016 -3.876 27.986 1.00 85.50 95 ALA A CA 1
ATOM 745 C C . ALA A 1 95 ? -21.222 -5.051 28.958 1.00 85.50 95 ALA A C 1
ATOM 747 O O . ALA A 1 95 ? -22.182 -5.057 29.730 1.00 85.50 95 ALA A O 1
ATOM 748 N N . MET A 1 96 ? -20.293 -6.014 28.974 1.00 88.75 96 MET A N 1
ATOM 749 C CA . MET A 1 96 ? -20.343 -7.161 29.886 1.00 88.75 96 MET A CA 1
ATOM 750 C C . MET A 1 96 ? -20.152 -6.729 31.344 1.00 88.75 96 MET A C 1
ATOM 752 O O . MET A 1 96 ? -20.892 -7.174 32.221 1.00 88.75 96 MET A O 1
ATOM 756 N N . PHE A 1 97 ? -19.212 -5.817 31.609 1.00 90.69 97 PHE A N 1
ATOM 757 C CA . PHE A 1 97 ? -18.988 -5.288 32.958 1.00 90.69 97 PHE A CA 1
ATOM 758 C C . PHE A 1 97 ? -20.176 -4.467 33.474 1.00 90.69 97 PHE A C 1
ATOM 760 O O . PHE A 1 97 ? -20.547 -4.608 34.638 1.00 90.69 97 PHE A O 1
ATOM 767 N N . ILE A 1 98 ? -20.814 -3.660 32.621 1.00 91.56 98 ILE A N 1
ATOM 768 C CA . ILE A 1 98 ? -22.009 -2.888 32.997 1.00 91.56 98 ILE A CA 1
ATOM 769 C C . ILE A 1 98 ? -23.158 -3.828 33.380 1.00 91.56 98 ILE A C 1
ATOM 771 O O . ILE A 1 98 ? -23.786 -3.632 34.420 1.00 91.56 98 ILE A O 1
ATOM 775 N N . LEU A 1 99 ? -23.402 -4.880 32.592 1.00 93.94 99 LEU A N 1
ATOM 776 C CA . LEU A 1 99 ? -24.428 -5.878 32.906 1.00 93.94 99 LEU A CA 1
ATOM 777 C C . LEU A 1 99 ? -24.150 -6.600 34.233 1.00 93.94 99 LEU A C 1
ATOM 779 O O . LEU A 1 99 ? -25.074 -6.789 35.024 1.00 93.94 99 LEU A O 1
ATOM 783 N N . LEU A 1 100 ? -22.890 -6.949 34.513 1.00 94.81 100 LEU A N 1
ATOM 784 C CA . LEU A 1 100 ? -22.498 -7.570 35.782 1.00 94.81 100 LEU A CA 1
ATOM 785 C C . LEU A 1 100 ? -22.743 -6.648 36.982 1.00 94.81 100 LEU A C 1
ATOM 787 O O . LEU A 1 100 ? -23.305 -7.091 37.982 1.00 94.81 100 LEU A O 1
ATOM 791 N N . ILE A 1 101 ? -22.372 -5.369 36.882 1.00 96.12 101 ILE A N 1
ATOM 792 C CA . ILE A 1 101 ? -22.586 -4.383 37.953 1.00 96.12 101 ILE A CA 1
ATOM 793 C C . ILE A 1 101 ? -24.083 -4.199 38.224 1.00 96.12 101 ILE A C 1
ATOM 795 O O . ILE A 1 101 ? -24.504 -4.188 39.382 1.00 96.12 101 ILE A O 1
ATOM 799 N N . MET A 1 102 ? -24.897 -4.118 37.169 1.00 96.62 102 MET A N 1
ATOM 800 C CA . MET A 1 102 ? -26.352 -4.007 37.292 1.00 96.62 102 MET A CA 1
ATOM 801 C C . MET A 1 102 ? -26.971 -5.243 37.956 1.00 96.62 102 MET A C 1
ATOM 803 O O . MET A 1 102 ? -27.815 -5.104 38.841 1.00 96.62 102 MET A O 1
ATOM 807 N N . GLY A 1 103 ? -26.525 -6.447 37.584 1.00 96.88 103 GLY A N 1
ATOM 808 C CA . GLY A 1 103 ? -26.970 -7.691 38.215 1.00 96.88 103 GLY A C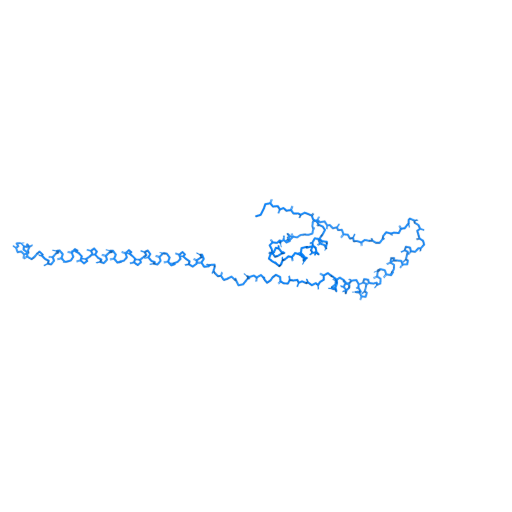A 1
ATOM 809 C C . GLY A 1 103 ? -26.585 -7.777 39.695 1.00 96.88 103 GLY A C 1
ATOM 810 O O . GLY A 1 103 ? -27.403 -8.169 40.529 1.00 96.88 103 GLY A O 1
ATOM 811 N N . LEU A 1 104 ? -25.368 -7.348 40.043 1.00 96.81 104 LEU A N 1
ATOM 812 C CA . LEU A 1 104 ? -24.891 -7.324 41.427 1.00 96.81 104 LEU A CA 1
ATOM 813 C C . LEU A 1 104 ? -25.707 -6.346 42.287 1.00 96.81 104 LEU A C 1
ATOM 815 O O . LEU A 1 104 ? -26.124 -6.689 43.393 1.00 96.81 104 LEU A O 1
ATOM 819 N N . ALA A 1 105 ? -25.983 -5.151 41.759 1.00 96.19 105 ALA A N 1
ATOM 820 C CA . ALA A 1 105 ? -26.811 -4.150 42.422 1.00 96.19 105 ALA A CA 1
ATOM 821 C C . ALA A 1 105 ? -28.250 -4.646 42.640 1.00 96.19 105 ALA A C 1
ATOM 823 O O . ALA A 1 105 ? -28.790 -4.491 43.734 1.00 96.19 105 ALA A O 1
ATOM 824 N N . ALA A 1 106 ? -28.853 -5.295 41.639 1.00 95.88 106 ALA A N 1
ATOM 825 C CA . ALA A 1 106 ? -30.193 -5.867 41.759 1.00 95.88 106 ALA A CA 1
ATOM 826 C C . ALA A 1 106 ? -30.260 -6.960 42.841 1.00 95.88 106 ALA A C 1
ATOM 828 O O . ALA A 1 106 ? -31.174 -6.953 43.664 1.00 95.88 106 ALA A O 1
ATOM 829 N N . SER A 1 107 ? -29.268 -7.852 42.893 1.00 96.69 107 SER A N 1
ATOM 830 C CA . SER A 1 107 ? -29.183 -8.901 43.918 1.00 96.69 107 SER A CA 1
ATOM 831 C C . SER A 1 107 ? -29.065 -8.322 45.334 1.00 96.69 107 SER A C 1
ATOM 833 O O . SER A 1 107 ? -29.793 -8.728 46.240 1.00 96.69 107 SER A O 1
ATOM 835 N N . LEU A 1 108 ? -28.216 -7.303 45.521 1.00 94.94 108 LEU A N 1
ATOM 836 C CA . LEU A 1 108 ? -28.076 -6.611 46.806 1.00 94.94 108 LEU A CA 1
ATOM 837 C C . LEU A 1 108 ? -29.371 -5.918 47.247 1.00 94.94 108 LEU A C 1
ATOM 839 O O . LEU A 1 108 ? -29.692 -5.935 48.434 1.00 94.94 108 LEU A O 1
ATOM 843 N N . LEU A 1 109 ? -30.130 -5.337 46.313 1.00 94.62 109 LEU A N 1
ATOM 844 C CA . LEU A 1 109 ? -31.425 -4.720 46.612 1.00 94.62 109 LEU A CA 1
ATOM 845 C C . LEU A 1 109 ? -32.463 -5.750 47.067 1.00 94.62 109 LEU A C 1
ATOM 847 O O . LEU A 1 109 ? -33.173 -5.500 48.040 1.00 94.62 109 LEU A O 1
ATOM 851 N N . VAL A 1 110 ? -32.525 -6.910 46.407 1.00 95.12 110 VAL A N 1
ATOM 852 C CA . VAL A 1 110 ? -33.418 -8.010 46.808 1.00 95.12 110 VAL A CA 1
ATOM 853 C C . VAL A 1 110 ? -33.049 -8.512 48.204 1.00 95.12 110 VAL A C 1
ATOM 855 O O . VAL A 1 110 ? -33.916 -8.595 49.072 1.00 95.12 110 VAL A O 1
ATOM 858 N N . LEU A 1 111 ? -31.760 -8.744 48.464 1.00 93.62 111 LEU A N 1
ATOM 859 C CA . LEU A 1 111 ? -31.282 -9.180 49.777 1.00 93.62 111 LEU A CA 1
ATOM 860 C C . LEU A 1 111 ? -31.588 -8.149 50.875 1.00 93.62 111 LEU A C 1
ATOM 862 O O . LEU A 1 111 ? -32.009 -8.506 51.976 1.00 93.62 111 LEU A O 1
ATOM 866 N N . ALA A 1 112 ? -31.403 -6.858 50.589 1.00 92.38 112 ALA A N 1
ATOM 867 C CA . ALA A 1 112 ? -31.745 -5.792 51.524 1.00 92.38 112 ALA A CA 1
ATOM 868 C C . ALA A 1 112 ? -33.252 -5.776 51.823 1.00 92.38 112 ALA A C 1
ATOM 870 O O . ALA A 1 112 ? -33.640 -5.694 52.991 1.00 92.38 112 ALA A O 1
ATOM 871 N N . ALA A 1 113 ? -34.105 -5.911 50.806 1.00 91.12 113 ALA A N 1
ATOM 872 C CA . ALA A 1 113 ? -35.552 -5.981 50.985 1.00 91.12 113 ALA A CA 1
ATOM 873 C C . ALA A 1 113 ? -35.954 -7.167 51.879 1.00 91.12 113 ALA A C 1
ATOM 875 O O . ALA A 1 113 ? -36.676 -6.972 52.861 1.00 91.12 113 ALA A O 1
ATOM 876 N N . GLU A 1 114 ? -35.416 -8.361 51.620 1.00 92.81 114 GLU A N 1
ATOM 877 C CA . GLU A 1 114 ? -35.663 -9.551 52.443 1.00 92.81 114 GLU A CA 1
ATOM 878 C C . GLU A 1 114 ? -35.230 -9.355 53.899 1.00 92.81 114 GLU A C 1
ATOM 880 O O . GLU A 1 114 ? -35.993 -9.645 54.822 1.00 92.81 114 GLU A O 1
ATOM 885 N N . LEU A 1 115 ? -34.038 -8.799 54.132 1.00 89.12 115 LEU A N 1
ATOM 886 C CA . LEU A 1 115 ? -33.544 -8.529 55.483 1.00 89.12 115 LEU A CA 1
ATOM 887 C C . LEU A 1 115 ? -34.408 -7.505 56.221 1.00 89.12 115 LEU A C 1
ATOM 889 O O . LEU A 1 115 ? -34.597 -7.628 57.432 1.00 89.12 115 LEU A O 1
ATOM 893 N N . THR A 1 116 ? -34.947 -6.508 55.521 1.00 87.94 116 THR A N 1
ATOM 894 C CA . THR A 1 116 ? -35.802 -5.483 56.138 1.00 87.94 116 THR A CA 1
ATOM 895 C C . THR A 1 116 ? -37.164 -6.069 56.522 1.00 87.94 116 THR A C 1
ATOM 897 O O . THR A 1 116 ? -37.641 -5.831 57.633 1.00 87.94 116 THR A O 1
ATOM 900 N N . ILE A 1 117 ? -37.749 -6.906 55.657 1.00 86.75 117 ILE A N 1
ATOM 901 C CA . ILE A 1 117 ? -39.014 -7.620 55.906 1.00 86.75 117 ILE A CA 1
ATOM 902 C C . ILE A 1 117 ? -38.854 -8.638 57.043 1.00 86.75 117 ILE A C 1
ATOM 904 O O . ILE A 1 117 ? -39.668 -8.676 57.970 1.00 86.75 117 ILE A O 1
ATOM 908 N N . SER A 1 118 ? -37.781 -9.431 57.017 1.00 81.56 118 SER A N 1
ATOM 909 C CA . SER A 1 118 ? -37.489 -10.437 58.042 1.00 81.56 118 SER A CA 1
ATOM 910 C C . SER A 1 118 ? -37.216 -9.792 59.402 1.00 81.56 118 SER A C 1
ATOM 912 O O . SER A 1 118 ? -37.778 -10.217 60.416 1.00 81.56 118 SER A O 1
ATOM 914 N N . ARG A 1 119 ? -36.447 -8.691 59.436 1.00 78.88 119 ARG A N 1
ATOM 915 C CA . ARG A 1 119 ? -36.248 -7.898 60.659 1.00 78.88 119 ARG A CA 1
ATOM 916 C C . ARG A 1 119 ? -37.540 -7.275 61.167 1.00 78.88 119 ARG A C 1
ATOM 918 O O . ARG A 1 119 ? -37.748 -7.275 62.371 1.00 78.88 119 ARG A O 1
ATOM 925 N N . SER A 1 120 ? -38.409 -6.760 60.296 1.00 70.06 120 SER A N 1
ATOM 926 C CA . SER A 1 120 ? -39.705 -6.198 60.705 1.00 70.06 120 SER A CA 1
ATOM 927 C C . SER A 1 120 ? -40.633 -7.268 61.291 1.00 70.06 120 SER A C 1
ATOM 929 O O . SER A 1 120 ? -41.264 -7.034 62.319 1.00 70.06 120 SER A O 1
ATOM 931 N N . THR A 1 121 ? -40.627 -8.473 60.715 1.00 72.94 121 THR A N 1
ATOM 932 C CA . THR A 1 121 ? -41.399 -9.624 61.210 1.00 72.94 121 THR A CA 1
ATOM 933 C C . THR A 1 121 ? -40.881 -10.125 62.561 1.00 72.94 121 THR A C 1
ATOM 935 O O . THR A 1 121 ? -41.671 -10.399 63.459 1.00 72.94 121 THR A O 1
ATOM 938 N N . THR A 1 122 ? -39.560 -10.194 62.756 1.00 62.50 122 THR A N 1
ATOM 939 C CA . THR A 1 122 ? -38.962 -10.614 64.040 1.00 62.50 122 THR A CA 1
ATOM 940 C C . THR A 1 122 ? -38.997 -9.529 65.120 1.00 62.50 122 THR A C 1
ATOM 942 O O . THR A 1 122 ? -39.057 -9.864 66.300 1.00 62.50 122 THR A O 1
ATOM 945 N N . ARG A 1 123 ? -39.033 -8.237 64.758 1.00 55.34 123 ARG A N 1
ATOM 946 C CA . ARG A 1 123 ? -39.280 -7.130 65.707 1.00 55.34 123 ARG A CA 1
ATOM 947 C C . ARG A 1 123 ? -40.735 -7.011 66.159 1.00 55.34 123 ARG A C 1
ATOM 949 O O . ARG A 1 123 ? -40.985 -6.233 67.074 1.00 55.34 123 ARG A O 1
ATOM 956 N N . ASN A 1 124 ? -41.663 -7.761 65.564 1.00 52.38 124 ASN A N 1
ATOM 957 C CA . ASN A 1 124 ? -43.075 -7.756 65.935 1.00 52.38 124 ASN A CA 1
ATOM 958 C C . ASN A 1 124 ? -43.509 -9.080 66.612 1.00 52.38 124 ASN A C 1
ATOM 960 O O . ASN A 1 124 ? -44.329 -9.813 66.057 1.00 52.38 124 ASN A O 1
ATOM 964 N N . PRO A 1 125 ? -42.981 -9.440 67.803 1.00 50.44 125 PRO A N 1
ATOM 965 C CA . PRO A 1 125 ? -43.425 -10.615 68.548 1.00 50.44 125 PRO A CA 1
ATOM 966 C C . PRO A 1 125 ? -44.689 -10.323 69.381 1.00 50.44 125 PRO A C 1
ATOM 968 O O . PRO A 1 125 ? -44.734 -10.657 70.561 1.00 50.44 125 PRO A O 1
ATOM 971 N N . THR A 1 126 ? -45.716 -9.677 68.817 1.00 52.94 126 THR A N 1
ATOM 972 C CA . THR A 1 126 ? -46.963 -9.382 69.557 1.00 52.94 126 THR A CA 1
ATOM 973 C C . THR A 1 126 ? -48.249 -9.746 68.820 1.00 52.94 126 THR A C 1
ATOM 975 O O . THR A 1 126 ? -49.299 -9.279 69.228 1.00 52.94 126 THR A O 1
ATOM 978 N N . ASN A 1 127 ? -48.218 -10.605 67.792 1.00 52.00 127 ASN A N 1
ATOM 979 C CA . ASN A 1 127 ? -49.444 -11.193 67.215 1.00 52.00 127 ASN A CA 1
ATOM 980 C C . ASN A 1 127 ? -49.215 -12.602 66.629 1.00 52.00 127 ASN A C 1
ATOM 982 O O . ASN A 1 127 ? -49.528 -12.884 65.475 1.00 52.00 127 ASN A O 1
ATOM 986 N N . LYS A 1 128 ? -48.653 -13.514 67.428 1.00 45.53 128 LYS A N 1
ATOM 987 C CA . LYS A 1 128 ? -48.810 -14.963 67.212 1.00 45.53 128 LYS A CA 1
ATOM 988 C C . LYS A 1 128 ? -49.268 -15.629 68.507 1.00 45.53 128 LYS A C 1
ATOM 990 O O . LYS A 1 128 ? -48.516 -16.366 69.129 1.00 45.53 128 LYS A O 1
ATOM 995 N N . MET A 1 129 ? -50.490 -15.320 68.923 1.00 48.00 129 MET A N 1
ATOM 996 C CA . MET A 1 129 ? -51.280 -16.180 69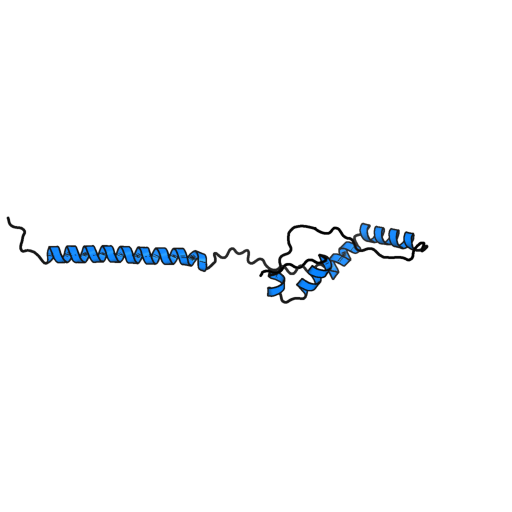.804 1.00 48.00 129 MET A CA 1
ATOM 997 C C . MET A 1 129 ? -52.752 -15.793 69.639 1.00 48.00 129 MET A C 1
ATOM 999 O O . MET A 1 129 ? -53.269 -14.938 70.352 1.00 48.00 129 MET A O 1
ATOM 1003 N N . THR A 1 130 ? -53.393 -16.336 68.612 1.00 40.72 130 THR A N 1
ATOM 1004 C CA . THR A 1 130 ? -54.826 -16.668 68.554 1.00 40.72 130 THR A CA 1
ATOM 1005 C C . THR A 1 130 ? -55.054 -17.540 67.333 1.00 40.72 130 THR A C 1
ATOM 1007 O O . THR A 1 130 ? -54.393 -17.283 66.301 1.00 40.72 130 THR A O 1
#

Foldseek 3Di:
DPDDDDDDPQVVLVVLVVDDLVSSVVDDDDPDDPDDDDDDDDDPPPDPCPVVVVVVVVVCVVVCVVVVVCCVPRDPPPCPPPVVPVPVPVVNVVVVVVVVVVVVVVVVVVVVVVVVVVVVVVVPPDPPDD

Sequence (130 aa):
GKYVFIGVDVATNYYIRQLATQEACRVKELPGKYLMGGVAIGLQHNSPFRRIFDHSLQRMREVGLLNRLALTWLKTERSCTPGNTVSASMLELSAMFILLIMGLAASLLVLAAELTISRSTTRNPTNKMT

Secondary structure (DSSP, 8-state):
--------HHHHHHHHHHS-HHHHHH----SS------------TT-TTHHHHHHHHHHHHHTTHHHHHHHHHH----------S----HHHHHHHHHHHHHHHHHHHHHHHHHHHHHHHHHT-TTS---